Protein AF-A0A9P7N8B7-F1 (afdb_monomer)

Radius of gyration: 21.61 Å; Cα contacts (8 Å, |Δi|>4): 85; chains: 1; bounding box: 40×49×59 Å

Nearest PDB structures (foldseek):
  8w9k-assembly2_C  TM=9.427E-01  e=1.785E-04  Ramazzottius varieornatus
  8w9k-assembly1_B  TM=9.451E-01  e=2.097E-04  Ramazzottius varieornatus
  8w9k-assembly1_A  TM=9.445E-01  e=4.952E-04  Ramazzottius varieornatus
  8x1k-assembly1_B  TM=9.460E-01  e=5.514E-04  Ramazzottius varieornatus
  8kce-assembly1_A-2  TM=9.424E-01  e=6.835E-04  Ramazzottius varieornatus

pLDDT: mean 78.59, std 23.07, range [32.5, 98.12]

InterPro domains:
  IPR009078 Ferritin-like superfamily [SSF47240] (49-152)

Sequence (154 aa):
MAGLKTALLAWLAASAGAMPATGLGARQTAQRTGAPAAPGRAGGAGNWTDVDILQFALTLEHLEEAFYRTGFAKFPDADFAALGLQPHQIADLKQIGRTEQEHVVFLQSALAQAGAQPVQPCDYAFRFTDAKAMATTGALLENVGVSAYLGARS

Mean predicted aligned error: 14.08 Å

Secondary structure (DSSP, 8-state):
---S-SSSS-------------------------PPPP-----------HHHHHHHHHHHHHHHHHHHHHHHHHS-HHHHHHTT--HHHHHHHHHHHHHHHHHHHHHHHHHHHTTPPPPPPPP------SHHHHHHHHHHHHHHHHHHHHHTT-

Structure (mmCIF, N/CA/C/O backbone):
data_AF-A0A9P7N8B7-F1
#
_entry.id   AF-A0A9P7N8B7-F1
#
loop_
_atom_site.group_PDB
_atom_site.id
_atom_site.type_symbol
_atom_site.label_atom_id
_atom_site.label_alt_id
_atom_site.label_comp_id
_atom_site.label_asym_id
_atom_site.label_entity_id
_atom_site.label_seq_id
_atom_site.pdbx_PDB_ins_code
_atom_site.Cartn_x
_atom_site.Cartn_y
_atom_site.Cartn_z
_atom_site.occupancy
_atom_site.B_iso_or_equiv
_atom_site.auth_seq_id
_atom_site.auth_comp_id
_atom_site.auth_asym_id
_atom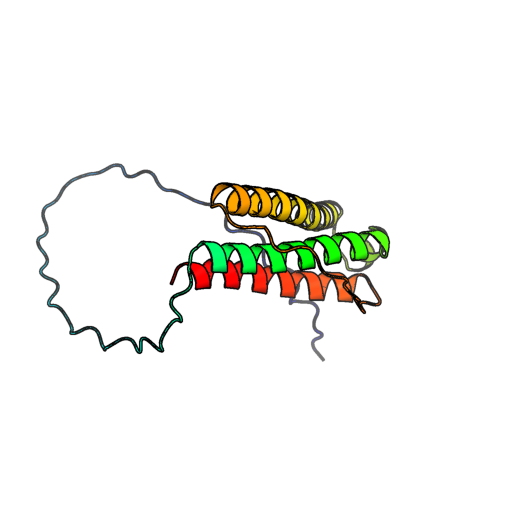_site.auth_atom_id
_atom_site.pdbx_PDB_model_num
ATOM 1 N N . MET A 1 1 ? 7.683 23.214 -24.073 1.00 44.44 1 MET A N 1
ATOM 2 C CA . MET A 1 1 ? 7.180 21.945 -23.503 1.00 44.44 1 MET A CA 1
ATOM 3 C C . MET A 1 1 ? 8.225 21.400 -22.537 1.00 44.44 1 MET A C 1
ATOM 5 O O . MET A 1 1 ? 9.051 20.584 -22.918 1.00 44.44 1 MET A O 1
ATOM 9 N N . ALA A 1 2 ? 8.247 21.930 -21.313 1.00 35.50 2 ALA A N 1
ATOM 10 C CA . ALA A 1 2 ? 9.087 21.419 -20.235 1.00 35.50 2 ALA A CA 1
ATOM 11 C C . ALA A 1 2 ? 8.320 20.265 -19.578 1.00 35.50 2 ALA A C 1
ATOM 13 O O . ALA A 1 2 ? 7.350 20.478 -18.857 1.00 35.50 2 ALA A O 1
ATOM 14 N N . GLY A 1 3 ? 8.664 19.040 -19.968 1.00 32.50 3 GLY A N 1
ATOM 15 C CA . GLY A 1 3 ? 7.974 17.835 -19.529 1.00 32.50 3 GLY A CA 1
ATOM 16 C C . GLY A 1 3 ? 8.348 17.481 -18.097 1.00 32.50 3 GLY A C 1
ATOM 17 O O . GLY A 1 3 ? 9.519 17.249 -17.825 1.00 32.50 3 GLY A O 1
ATOM 18 N N . LEU A 1 4 ? 7.348 17.482 -17.212 1.00 42.41 4 LEU A N 1
ATOM 19 C CA . LEU A 1 4 ? 6.902 16.417 -16.291 1.00 42.41 4 LEU A CA 1
ATOM 20 C C . LEU A 1 4 ? 7.897 15.298 -15.874 1.00 42.41 4 LEU A C 1
ATOM 22 O O . LEU A 1 4 ? 7.485 14.162 -15.656 1.00 42.41 4 LEU A O 1
ATOM 26 N N . LYS A 1 5 ? 9.200 15.576 -15.793 1.00 34.44 5 LYS A N 1
ATOM 27 C CA . LYS A 1 5 ? 10.266 14.627 -15.421 1.00 34.44 5 LYS A CA 1
ATOM 28 C C . LYS A 1 5 ? 10.935 14.966 -14.086 1.00 34.44 5 LYS A C 1
ATOM 30 O O . LYS A 1 5 ? 11.746 14.189 -13.607 1.00 34.44 5 LYS A O 1
ATOM 35 N N . THR A 1 6 ? 10.585 16.090 -13.466 1.00 41.62 6 THR A N 1
ATOM 36 C CA . THR A 1 6 ? 11.238 16.601 -12.248 1.00 41.62 6 THR A CA 1
ATOM 37 C C . THR A 1 6 ? 10.430 16.426 -10.959 1.00 41.62 6 THR A C 1
ATOM 39 O O . THR A 1 6 ? 10.882 16.869 -9.912 1.00 41.62 6 THR A O 1
ATOM 42 N N . ALA A 1 7 ? 9.268 15.766 -10.990 1.00 41.19 7 ALA A N 1
ATOM 43 C CA . ALA A 1 7 ? 8.373 15.687 -9.826 1.00 41.19 7 ALA A CA 1
ATOM 44 C C . ALA A 1 7 ? 8.459 14.382 -9.001 1.00 41.19 7 ALA A C 1
ATOM 46 O O . ALA A 1 7 ? 7.695 14.227 -8.059 1.00 41.19 7 ALA A O 1
ATOM 47 N N . LEU A 1 8 ? 9.360 13.446 -9.324 1.00 41.16 8 LEU A N 1
ATOM 48 C CA . LEU A 1 8 ? 9.397 12.101 -8.711 1.00 41.16 8 LEU A CA 1
ATOM 49 C C . LEU A 1 8 ? 10.612 11.834 -7.798 1.00 41.16 8 LEU A C 1
ATOM 51 O O . LEU A 1 8 ? 10.847 10.692 -7.427 1.00 41.16 8 LEU A O 1
ATOM 55 N N . LEU A 1 9 ? 11.403 12.855 -7.443 1.00 46.72 9 LEU A N 1
ATOM 56 C CA . LEU A 1 9 ? 12.729 12.664 -6.820 1.00 46.72 9 LEU A CA 1
ATOM 57 C C . LEU A 1 9 ? 12.959 13.359 -5.473 1.00 46.72 9 LEU A C 1
ATOM 59 O O . LEU A 1 9 ? 14.094 13.461 -5.019 1.00 46.72 9 LEU A O 1
ATOM 63 N N . ALA A 1 10 ? 11.913 13.797 -4.789 1.00 47.72 10 ALA A N 1
ATOM 64 C CA . ALA A 1 10 ? 12.044 14.235 -3.407 1.00 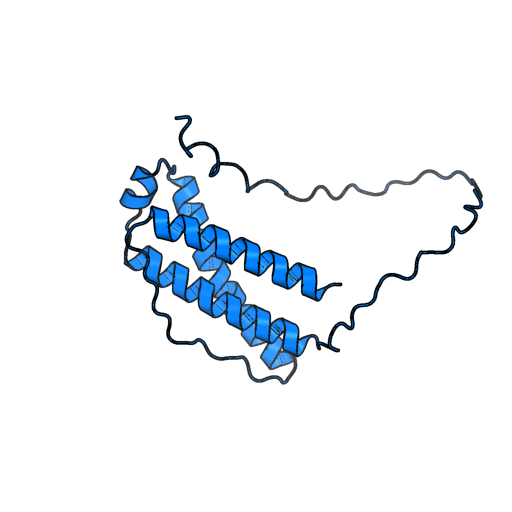47.72 10 ALA A CA 1
ATOM 65 C C . ALA A 1 10 ? 10.907 13.604 -2.631 1.00 47.72 10 ALA A C 1
ATOM 67 O O . ALA A 1 10 ? 9.783 13.942 -2.939 1.00 47.72 10 ALA A O 1
ATOM 68 N N . TRP A 1 11 ? 11.198 12.666 -1.731 1.00 49.50 11 TRP A N 1
ATOM 69 C CA . TRP A 1 11 ? 10.471 12.374 -0.484 1.00 49.50 11 TRP A CA 1
ATOM 70 C C . TRP A 1 11 ? 11.076 11.094 0.113 1.00 49.50 11 TRP A C 1
ATOM 72 O O . TRP A 1 11 ? 10.499 10.021 0.030 1.00 49.50 11 TRP A O 1
ATOM 82 N N . LEU A 1 12 ? 12.292 11.204 0.663 1.00 52.50 12 LEU A N 1
ATOM 83 C CA . LEU A 1 12 ? 12.814 10.255 1.656 1.00 52.50 12 LEU A CA 1
ATOM 84 C C . LEU A 1 12 ? 14.001 10.878 2.417 1.00 52.50 12 LEU A C 1
ATOM 86 O O . LEU A 1 12 ? 15.153 10.534 2.182 1.00 52.50 12 LEU A O 1
ATOM 90 N N . ALA A 1 13 ? 13.741 11.858 3.288 1.00 45.34 13 ALA A N 1
ATOM 91 C CA . ALA A 1 13 ? 14.721 12.299 4.290 1.00 45.34 13 ALA A CA 1
ATOM 92 C C . ALA A 1 13 ? 14.065 13.174 5.369 1.00 45.34 13 ALA A C 1
ATOM 94 O O . ALA A 1 13 ? 14.041 14.398 5.263 1.00 45.34 13 ALA A O 1
ATOM 95 N N . ALA A 1 14 ? 13.573 12.552 6.438 1.00 41.34 14 ALA A N 1
ATOM 96 C CA . ALA A 1 14 ? 13.395 13.223 7.724 1.00 41.34 14 ALA A CA 1
ATOM 97 C C . ALA A 1 14 ? 13.629 12.213 8.856 1.00 41.34 14 ALA A C 1
ATOM 99 O O . ALA A 1 14 ? 12.720 11.830 9.585 1.00 41.34 14 ALA A O 1
ATOM 100 N N . SER A 1 15 ? 14.869 11.735 8.978 1.00 49.84 15 SER A N 1
ATOM 101 C CA . SER A 1 15 ? 15.317 11.012 10.167 1.00 49.84 15 SER A CA 1
ATOM 102 C C . SER A 1 15 ? 15.505 11.991 11.327 1.00 49.84 15 SER A C 1
ATOM 104 O O . SER A 1 15 ? 16.148 13.033 11.183 1.00 49.84 15 SER A O 1
ATOM 106 N N . ALA A 1 16 ? 14.934 11.622 12.469 1.00 46.50 16 ALA A N 1
ATOM 107 C CA . ALA A 1 16 ? 14.898 12.356 13.720 1.00 46.50 16 ALA A CA 1
ATOM 108 C C . ALA A 1 16 ? 16.278 12.821 14.217 1.00 46.50 16 ALA A C 1
ATOM 110 O O . ALA A 1 16 ? 17.202 12.028 14.379 1.00 46.50 16 ALA A O 1
ATOM 111 N N . GLY A 1 17 ? 16.372 14.107 14.552 1.00 41.28 17 GLY A N 1
ATOM 112 C CA . GLY A 1 17 ? 17.418 14.661 15.404 1.00 41.28 17 GLY A CA 1
ATOM 113 C C . GLY A 1 17 ? 16.806 15.118 16.723 1.00 41.28 17 GLY A C 1
ATOM 114 O O . GLY A 1 17 ? 16.485 16.292 16.880 1.00 41.28 17 GLY A O 1
ATOM 115 N N . ALA A 1 18 ? 16.615 14.193 17.664 1.00 46.00 18 ALA A N 1
ATOM 116 C CA . ALA A 1 18 ? 16.351 14.543 19.055 1.00 46.00 18 ALA A CA 1
ATOM 117 C C . ALA A 1 18 ? 17.629 15.162 19.641 1.00 46.00 18 ALA A C 1
ATOM 119 O O . ALA A 1 18 ? 18.646 14.481 19.767 1.00 46.00 18 ALA A O 1
ATOM 120 N N . MET A 1 19 ? 17.605 16.457 19.964 1.00 53.44 19 MET A N 1
ATOM 121 C CA . MET A 1 19 ? 18.716 17.087 20.676 1.00 53.44 19 MET A CA 1
ATOM 122 C C . MET A 1 19 ? 18.577 16.870 22.190 1.00 53.44 19 MET A C 1
ATOM 124 O O . MET A 1 19 ? 17.482 17.047 22.730 1.00 53.44 19 MET A O 1
ATOM 128 N N . PRO A 1 20 ? 19.665 16.505 22.891 1.00 43.00 20 PRO A N 1
ATOM 129 C CA . PRO A 1 20 ? 19.661 16.343 24.336 1.00 43.00 20 PRO A CA 1
ATOM 130 C C . PRO A 1 20 ? 19.578 17.707 25.031 1.00 43.00 20 PRO A C 1
ATOM 132 O O . PRO A 1 20 ? 20.318 18.638 24.717 1.00 43.00 20 PRO A O 1
ATOM 135 N N . ALA A 1 21 ? 18.670 17.809 26.001 1.00 51.56 21 ALA A N 1
ATOM 136 C CA . ALA A 1 21 ? 18.561 18.951 26.893 1.00 51.56 21 ALA A CA 1
ATOM 137 C C . ALA A 1 21 ? 19.671 18.897 27.955 1.00 51.56 21 ALA A C 1
ATOM 139 O O . ALA A 1 21 ? 19.595 18.125 28.909 1.00 51.56 21 ALA A O 1
ATOM 140 N N . THR A 1 22 ? 20.681 19.752 27.818 1.00 49.25 22 THR A N 1
ATOM 141 C CA . THR A 1 22 ? 21.618 20.095 28.896 1.00 49.25 22 THR A CA 1
ATOM 142 C C . THR A 1 22 ? 21.402 21.557 29.270 1.00 49.25 22 THR A C 1
ATOM 144 O O . THR A 1 22 ? 21.558 22.460 28.453 1.00 49.25 22 THR A O 1
ATOM 147 N N . GLY A 1 23 ? 20.937 21.771 30.502 1.00 42.28 23 GLY A N 1
ATOM 148 C CA . GLY A 1 23 ? 20.477 23.065 30.993 1.00 42.28 23 GLY A CA 1
ATOM 149 C C . GLY A 1 23 ? 21.587 24.059 31.322 1.00 42.28 23 GLY A C 1
ATOM 150 O O . GLY A 1 23 ? 22.743 23.686 31.464 1.00 42.28 23 GLY A O 1
ATOM 151 N N . LEU A 1 24 ? 21.179 25.317 31.505 1.00 42.72 24 LEU A N 1
ATOM 152 C CA . LEU A 1 24 ? 21.820 26.348 32.327 1.00 42.72 24 LEU A CA 1
ATOM 153 C C . LEU A 1 24 ? 20.765 27.432 32.599 1.00 42.72 24 LEU A C 1
ATOM 155 O O . LEU A 1 24 ? 20.072 27.889 31.693 1.00 42.72 24 LEU A O 1
ATOM 159 N N . GLY A 1 25 ? 20.577 27.771 33.873 1.00 39.75 25 GLY A N 1
ATOM 160 C CA . GLY A 1 25 ? 19.494 28.634 34.330 1.00 39.75 25 GLY A CA 1
ATOM 161 C C . GLY A 1 25 ? 19.685 30.114 34.004 1.00 39.75 25 GLY A C 1
ATOM 162 O O . GLY A 1 25 ? 20.790 30.636 34.067 1.00 39.75 25 GLY A O 1
ATOM 163 N N . ALA A 1 26 ? 18.571 30.807 33.770 1.00 43.62 26 ALA A N 1
ATOM 164 C CA . ALA A 1 26 ? 18.393 32.209 34.128 1.00 43.62 26 ALA A CA 1
ATOM 165 C C . ALA A 1 26 ? 16.895 32.538 34.156 1.00 43.62 26 ALA A C 1
ATOM 167 O O . ALA A 1 26 ? 16.162 32.320 33.194 1.00 43.62 26 ALA A O 1
ATOM 168 N N . ARG A 1 27 ? 16.447 33.073 35.292 1.00 50.78 27 ARG A N 1
ATOM 169 C CA . ARG A 1 27 ? 15.137 33.695 35.479 1.00 50.78 27 ARG A CA 1
ATOM 170 C C . ARG A 1 27 ? 14.921 34.793 34.435 1.00 50.78 27 ARG A C 1
ATOM 172 O O . ARG A 1 27 ? 15.584 35.821 34.512 1.00 50.78 27 ARG A O 1
ATOM 179 N N . GLN A 1 28 ? 13.935 34.629 33.558 1.00 44.25 28 GLN A N 1
ATOM 180 C CA . GLN A 1 28 ? 13.238 35.750 32.929 1.00 44.25 28 GLN A CA 1
ATOM 181 C C . GLN A 1 28 ? 11.737 35.462 32.913 1.00 44.25 28 GLN A C 1
ATOM 183 O O . GLN A 1 28 ? 11.193 34.798 32.036 1.00 44.25 28 GLN A O 1
ATOM 188 N N . THR A 1 29 ? 11.068 35.978 33.941 1.00 46.66 29 THR A N 1
ATOM 189 C CA . THR A 1 29 ? 9.641 36.289 33.934 1.00 46.66 29 THR A CA 1
ATOM 190 C C . THR A 1 29 ? 9.372 37.305 32.828 1.00 46.66 29 THR A C 1
ATOM 192 O O . THR A 1 29 ? 9.546 38.504 33.033 1.00 46.66 29 THR A O 1
ATOM 195 N N . ALA A 1 30 ? 8.956 36.833 31.656 1.00 43.94 30 ALA A N 1
ATOM 196 C CA . ALA A 1 30 ? 8.371 37.669 30.619 1.00 43.94 30 ALA A CA 1
ATOM 197 C C . ALA A 1 30 ? 6.890 37.304 30.501 1.00 43.94 30 ALA A C 1
ATOM 199 O O . ALA A 1 30 ? 6.513 36.305 29.890 1.00 43.94 30 ALA A O 1
ATOM 200 N N . GLN A 1 31 ? 6.063 38.119 31.153 1.00 46.75 31 GLN A N 1
ATOM 201 C CA . GLN A 1 31 ? 4.623 38.180 30.951 1.00 46.75 31 GLN A CA 1
ATOM 202 C C . GLN A 1 31 ? 4.352 38.340 29.450 1.00 46.75 31 GLN A C 1
ATOM 204 O O . GLN A 1 31 ? 4.589 39.401 28.878 1.00 46.75 31 GLN A O 1
ATOM 209 N N . ARG A 1 32 ? 3.863 37.280 28.801 1.00 45.78 32 ARG A N 1
ATOM 210 C CA . ARG A 1 32 ? 3.175 37.411 27.519 1.00 45.78 32 ARG A CA 1
ATOM 211 C C . ARG A 1 32 ? 1.713 37.673 27.827 1.00 45.78 32 ARG A C 1
ATOM 213 O O . ARG A 1 32 ? 0.988 36.793 28.280 1.00 45.78 32 ARG A O 1
ATOM 220 N N . THR A 1 33 ? 1.333 38.927 27.640 1.00 41.44 33 THR A N 1
ATOM 221 C CA . THR A 1 33 ? -0.045 39.393 27.568 1.00 41.44 33 THR A CA 1
ATOM 222 C C . THR A 1 33 ? -0.826 38.500 26.604 1.00 41.44 33 THR A C 1
ATOM 224 O O . THR A 1 33 ? -0.455 38.336 25.442 1.00 41.44 33 THR A O 1
ATOM 227 N N . GLY A 1 34 ? -1.878 37.861 27.118 1.00 41.94 34 GLY A N 1
ATOM 228 C CA . GLY A 1 34 ? -2.761 37.014 26.331 1.00 41.94 34 GLY A CA 1
ATOM 229 C C . GLY A 1 34 ? -3.502 37.850 25.295 1.00 41.94 34 GLY A C 1
ATOM 230 O O . GLY A 1 34 ? -4.359 38.658 25.644 1.00 41.94 34 GLY A O 1
ATOM 231 N N . ALA A 1 35 ? -3.182 37.647 24.020 1.00 48.91 35 ALA A N 1
ATOM 232 C CA . ALA A 1 35 ? -4.130 37.941 22.959 1.00 48.91 35 ALA A CA 1
ATOM 233 C C . ALA A 1 35 ? -5.291 36.938 23.094 1.00 48.91 35 ALA A C 1
ATOM 235 O O . ALA A 1 35 ? -5.020 35.750 23.301 1.00 48.91 35 ALA A O 1
ATOM 236 N N . PRO A 1 36 ? -6.565 37.360 23.004 1.00 48.97 36 PRO A N 1
ATOM 237 C CA . PRO A 1 36 ? -7.657 36.404 22.937 1.00 48.97 36 PRO A CA 1
ATOM 238 C C . PRO A 1 36 ? -7.442 35.545 21.692 1.00 48.97 36 PRO A C 1
ATOM 240 O O . PRO A 1 36 ? -7.367 36.061 20.574 1.00 48.97 36 PRO A O 1
ATOM 243 N N . ALA A 1 37 ? -7.298 34.236 21.897 1.00 56.06 37 ALA A N 1
ATOM 244 C CA . ALA A 1 37 ? -7.357 33.277 20.812 1.00 56.06 37 ALA A CA 1
ATOM 245 C C . ALA A 1 37 ? -8.668 33.529 20.059 1.00 56.06 37 ALA A C 1
ATOM 247 O O . ALA A 1 37 ? -9.746 33.515 20.658 1.00 56.06 37 ALA A O 1
ATOM 248 N N . ALA A 1 38 ? -8.573 33.813 18.758 1.00 56.03 38 ALA A N 1
ATOM 249 C CA . ALA A 1 38 ? -9.742 33.785 17.895 1.00 56.03 38 ALA A CA 1
ATOM 250 C C . ALA A 1 38 ? -10.431 32.429 18.114 1.00 56.03 38 ALA A C 1
ATOM 252 O O . ALA A 1 38 ? -9.716 31.424 18.189 1.00 56.03 38 ALA A O 1
ATOM 253 N N . PRO A 1 39 ? -11.767 32.367 18.259 1.00 47.19 39 PRO A N 1
ATOM 254 C CA . PRO A 1 39 ? -12.447 31.093 18.381 1.00 47.19 39 PRO A CA 1
ATOM 255 C C . PRO A 1 39 ? -12.102 30.296 17.130 1.00 47.19 39 PRO A C 1
ATOM 257 O O . PRO A 1 39 ? -12.536 30.627 16.023 1.00 47.19 39 PRO A O 1
ATOM 260 N N . GLY A 1 40 ? -11.254 29.281 17.309 1.00 46.12 40 GLY A N 1
ATOM 261 C CA . GLY A 1 40 ? -11.058 28.260 16.307 1.00 46.12 40 GLY A CA 1
ATOM 262 C C . GLY A 1 40 ? -12.452 27.791 15.945 1.00 46.12 40 GLY A C 1
ATOM 263 O O . GLY A 1 40 ? -13.241 27.440 16.824 1.00 46.12 40 GLY A O 1
ATOM 264 N N . ARG A 1 41 ? -12.798 27.875 14.662 1.00 47.97 41 ARG A N 1
ATOM 265 C CA . ARG A 1 41 ? -13.955 27.165 14.139 1.00 47.97 41 ARG A CA 1
ATOM 266 C C . ARG A 1 41 ? -13.680 25.688 14.408 1.00 47.97 41 ARG A C 1
ATOM 268 O O . ARG A 1 41 ? -13.083 25.011 13.581 1.00 47.97 41 ARG A O 1
ATOM 275 N N . ALA A 1 42 ? -14.109 25.208 15.569 1.00 49.50 42 ALA A N 1
ATOM 276 C CA . ALA A 1 42 ? -14.416 23.815 15.793 1.00 49.50 42 ALA A CA 1
ATOM 277 C C . ALA A 1 42 ? -15.631 23.525 14.905 1.00 49.50 42 ALA A C 1
ATOM 279 O O . ALA A 1 42 ? -16.779 23.548 15.343 1.00 49.50 42 ALA A O 1
ATOM 280 N N . GLY A 1 43 ? -15.3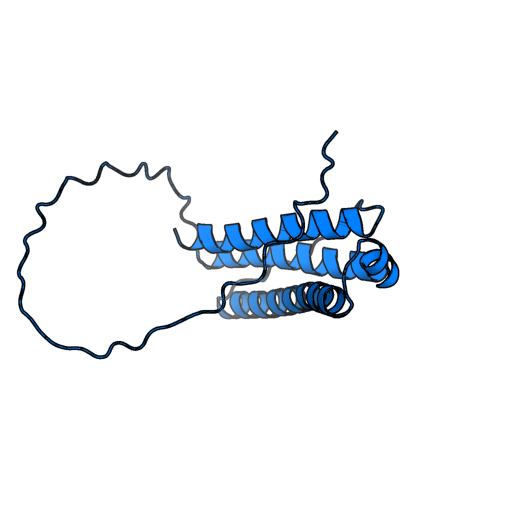86 23.380 13.599 1.00 43.06 43 GLY A N 1
ATOM 281 C CA . GLY A 1 43 ? -16.291 22.621 12.755 1.00 43.06 43 GLY A CA 1
ATOM 282 C C . GLY A 1 43 ? -16.346 21.246 13.393 1.00 43.06 43 GLY A C 1
ATOM 283 O O . GLY A 1 43 ? -15.291 20.654 13.590 1.00 43.06 43 GLY A O 1
ATOM 284 N N . GLY A 1 44 ? -17.532 20.833 13.841 1.00 49.00 44 GLY A N 1
ATOM 285 C CA . GLY A 1 44 ? -17.700 19.656 14.684 1.00 49.00 44 GLY A CA 1
ATOM 286 C C . GLY A 1 44 ? -16.957 18.459 14.110 1.00 49.00 44 GLY A C 1
ATOM 287 O O . GLY A 1 44 ? -17.405 17.863 13.132 1.00 49.00 44 GLY A O 1
ATOM 288 N N . ALA A 1 45 ? -15.826 18.119 14.726 1.00 57.59 45 ALA A N 1
ATOM 289 C CA . ALA A 1 45 ? -15.280 16.789 14.611 1.00 57.59 45 ALA A CA 1
ATOM 290 C C . ALA A 1 45 ? -16.372 15.873 15.165 1.00 57.59 45 ALA A C 1
ATOM 292 O O . ALA A 1 45 ? -16.810 16.043 16.307 1.00 57.59 45 ALA A O 1
ATOM 293 N N . GLY A 1 46 ? -16.878 14.956 14.338 1.00 62.94 46 GLY A N 1
ATOM 294 C CA . GLY A 1 46 ? -17.617 13.817 14.869 1.00 62.94 46 GLY A CA 1
ATOM 295 C C . GLY A 1 46 ? -16.792 13.215 16.005 1.00 62.94 46 GLY A C 1
ATOM 296 O O . GLY A 1 46 ? -15.565 13.240 15.949 1.00 62.94 46 GLY A O 1
ATOM 297 N N . ASN A 1 47 ? -17.445 12.763 17.070 1.00 77.19 47 ASN A N 1
ATOM 298 C CA . ASN A 1 47 ? -16.759 12.220 18.237 1.00 77.19 47 ASN A CA 1
ATOM 299 C C . ASN A 1 47 ? -16.180 10.831 17.894 1.00 77.19 47 ASN A C 1
ATOM 301 O O . ASN A 1 47 ? -16.741 9.816 18.299 1.00 77.19 47 ASN A O 1
ATOM 305 N N . TRP A 1 48 ? -15.131 10.801 17.068 1.00 82.88 48 TRP A N 1
ATOM 306 C CA . TRP A 1 48 ? -14.430 9.601 16.624 1.00 82.88 48 TRP A CA 1
ATOM 307 C C . TRP A 1 48 ? -13.690 8.978 17.802 1.00 82.88 48 TRP A C 1
ATOM 309 O O . TRP A 1 48 ? -13.024 9.676 18.567 1.00 82.88 48 TRP A O 1
ATOM 319 N N . THR A 1 49 ? -13.810 7.664 17.955 1.00 89.62 49 THR A N 1
ATOM 320 C CA . THR A 1 49 ? -13.050 6.909 18.952 1.00 89.62 49 THR A CA 1
ATOM 321 C C . THR A 1 49 ? -11.718 6.434 18.375 1.00 89.62 49 THR A C 1
ATOM 323 O O . THR A 1 49 ? -11.565 6.311 17.159 1.00 89.62 49 THR A O 1
ATOM 326 N N . ASP A 1 50 ? -10.771 6.080 19.247 1.00 89.50 50 ASP A N 1
ATOM 327 C CA . ASP A 1 50 ? -9.518 5.434 18.831 1.00 89.50 50 ASP A CA 1
ATOM 328 C C . ASP A 1 50 ? -9.785 4.156 18.022 1.00 89.50 50 ASP A C 1
ATOM 330 O O . ASP A 1 50 ? -9.085 3.867 17.057 1.00 89.50 50 ASP A O 1
ATOM 334 N N . VAL A 1 51 ? -10.840 3.408 18.368 1.00 92.94 51 VAL A N 1
ATOM 335 C CA . VAL A 1 51 ? -11.251 2.215 17.617 1.00 92.94 51 VAL A CA 1
ATOM 336 C C . VAL A 1 51 ? -11.692 2.586 16.203 1.00 92.94 51 VAL A C 1
ATOM 338 O O . VAL A 1 51 ? -11.281 1.917 15.260 1.00 92.94 51 VAL A O 1
ATOM 341 N N . ASP A 1 52 ? -12.469 3.657 16.022 1.00 92.00 52 ASP A N 1
ATOM 342 C CA . ASP A 1 52 ? -12.901 4.090 14.686 1.00 92.00 52 ASP A CA 1
ATOM 343 C C . ASP A 1 52 ? -11.709 4.512 13.819 1.00 92.00 52 ASP A C 1
ATOM 345 O O . ASP A 1 52 ? -11.632 4.167 12.639 1.00 92.00 52 ASP A O 1
ATOM 349 N N . ILE A 1 53 ? -10.746 5.209 14.425 1.00 90.88 53 ILE A N 1
ATOM 350 C CA . ILE A 1 53 ? -9.497 5.612 13.775 1.00 90.88 53 ILE A CA 1
ATOM 351 C C . ILE A 1 53 ? -8.693 4.380 13.347 1.00 90.88 53 ILE A C 1
ATOM 353 O O . ILE A 1 53 ? -8.249 4.306 12.202 1.00 90.88 53 ILE A O 1
ATOM 357 N N . LEU A 1 54 ? -8.522 3.398 14.236 1.00 93.31 54 LEU A N 1
ATOM 358 C CA . LEU A 1 54 ? -7.773 2.176 13.938 1.00 93.31 54 LEU A CA 1
ATOM 359 C C . LEU A 1 54 ? -8.472 1.310 12.879 1.00 93.31 54 LEU A C 1
ATOM 361 O O . LEU A 1 54 ? -7.794 0.701 12.056 1.00 93.31 54 LEU A O 1
ATOM 365 N N . GLN A 1 55 ? -9.808 1.278 12.849 1.00 95.38 55 GLN A N 1
ATOM 366 C CA . GLN A 1 55 ? -10.567 0.593 11.794 1.00 95.38 55 GLN A CA 1
ATOM 367 C C . GLN A 1 55 ? -10.399 1.281 10.438 1.00 95.38 55 GLN A C 1
ATOM 369 O O . GLN A 1 55 ? -10.245 0.612 9.413 1.00 95.38 55 GLN A O 1
ATOM 374 N N . PHE A 1 56 ? -10.408 2.616 10.420 1.00 93.69 56 PHE A N 1
ATOM 375 C CA . PHE A 1 56 ? -10.142 3.378 9.206 1.00 93.69 56 PHE A CA 1
ATOM 376 C C . PHE A 1 56 ? -8.717 3.138 8.701 1.00 93.69 56 PHE A C 1
ATOM 378 O O . PHE A 1 56 ? -8.544 2.828 7.524 1.00 93.69 56 PHE A O 1
ATOM 385 N N . ALA A 1 57 ? -7.723 3.190 9.593 1.00 94.19 57 ALA A N 1
ATOM 386 C CA . ALA A 1 57 ? -6.340 2.865 9.263 1.00 94.19 57 ALA A CA 1
ATOM 387 C C . ALA A 1 57 ? -6.236 1.448 8.684 1.00 94.19 57 ALA A C 1
ATOM 389 O O . ALA A 1 57 ? -5.774 1.292 7.562 1.00 94.19 57 ALA A O 1
ATOM 390 N N . LEU A 1 58 ? -6.793 0.431 9.354 1.00 96.25 58 LEU A N 1
ATOM 391 C CA . LEU A 1 58 ? -6.742 -0.956 8.873 1.00 96.25 58 LEU A CA 1
ATOM 392 C C . LEU A 1 58 ? -7.404 -1.126 7.497 1.00 96.25 58 LEU A C 1
ATOM 394 O O . LEU A 1 58 ? -6.970 -1.949 6.696 1.00 96.25 58 LEU A O 1
ATOM 398 N N . THR A 1 59 ? -8.433 -0.333 7.192 1.00 96.44 59 THR A N 1
ATOM 399 C CA . THR A 1 59 ? -9.050 -0.326 5.858 1.00 96.44 59 THR A CA 1
ATOM 400 C C . THR A 1 59 ? -8.078 0.164 4.779 1.00 96.44 59 THR A C 1
ATOM 402 O O . THR A 1 59 ? -8.071 -0.394 3.679 1.00 96.44 59 THR A O 1
ATOM 405 N N . LEU A 1 60 ? -7.275 1.192 5.077 1.00 96.06 60 LEU A N 1
ATOM 406 C CA . LEU A 1 60 ? -6.243 1.702 4.170 1.00 96.06 60 LEU A CA 1
ATOM 407 C C . LEU A 1 60 ? -5.090 0.706 4.028 1.00 96.06 60 LEU A C 1
ATOM 409 O O . LEU A 1 60 ? -4.753 0.359 2.900 1.00 96.06 60 LEU A O 1
ATOM 413 N N . GLU A 1 61 ? -4.604 0.139 5.134 1.00 96.94 61 GLU A N 1
ATOM 414 C CA . GLU A 1 61 ? -3.507 -0.838 5.091 1.00 96.94 61 GLU A CA 1
ATOM 415 C C . GLU A 1 61 ? -3.891 -2.089 4.272 1.00 96.94 61 GLU A C 1
ATOM 417 O O . GLU A 1 61 ? -3.096 -2.596 3.483 1.00 96.94 61 GLU A O 1
ATOM 422 N N . HIS A 1 62 ? -5.142 -2.570 4.370 1.00 98.12 62 HIS A N 1
ATOM 423 C CA . HIS A 1 62 ? -5.633 -3.669 3.518 1.00 98.12 62 HIS A CA 1
ATOM 424 C C . HIS A 1 62 ? -5.636 -3.308 2.028 1.00 98.12 62 HIS A C 1
ATOM 426 O O . HIS A 1 62 ? -5.340 -4.153 1.180 1.00 98.12 62 HIS A O 1
ATOM 432 N N . LEU A 1 63 ? -6.001 -2.066 1.697 1.00 97.31 63 LEU A N 1
ATOM 433 C CA . LEU A 1 63 ? -5.990 -1.568 0.324 1.00 97.31 63 LEU A CA 1
ATOM 434 C C . LEU A 1 63 ? -4.554 -1.481 -0.211 1.00 97.31 63 LEU A C 1
ATOM 436 O O . LEU A 1 63 ? -4.307 -1.910 -1.339 1.00 97.31 63 LEU A O 1
ATOM 440 N N . GLU A 1 64 ? -3.631 -0.933 0.575 1.00 96.81 64 GLU A N 1
ATOM 441 C CA . GLU A 1 64 ? -2.233 -0.706 0.199 1.00 96.81 64 GLU A CA 1
ATOM 442 C C . GLU A 1 64 ? -1.446 -2.019 0.103 1.00 96.81 64 GLU A C 1
ATOM 444 O O . GLU A 1 64 ? -0.785 -2.263 -0.911 1.00 96.81 64 GLU A O 1
ATOM 449 N N . GLU A 1 65 ? -1.608 -2.935 1.061 1.00 97.62 65 GLU A N 1
ATOM 450 C CA . GLU A 1 65 ? -1.020 -4.278 0.997 1.00 97.62 65 GLU A CA 1
ATOM 451 C C . GLU A 1 65 ? -1.480 -5.012 -0.271 1.00 97.62 65 GLU A C 1
ATOM 453 O O . GLU A 1 65 ? -0.656 -5.509 -1.051 1.00 97.62 65 GLU A O 1
ATOM 458 N N . ALA A 1 66 ? -2.789 -5.012 -0.551 1.00 98.06 66 ALA A N 1
ATOM 459 C CA . ALA A 1 66 ? -3.329 -5.649 -1.746 1.00 98.06 66 ALA A CA 1
ATOM 460 C C . ALA A 1 66 ? -2.841 -4.966 -3.033 1.00 98.06 66 ALA A C 1
ATOM 462 O O . ALA A 1 66 ? -2.577 -5.649 -4.034 1.00 98.06 66 ALA A O 1
ATOM 463 N N . PHE A 1 67 ? -2.710 -3.637 -3.018 1.00 97.94 67 PHE A N 1
ATOM 464 C CA . PHE A 1 67 ? -2.196 -2.838 -4.126 1.00 97.94 67 PHE A CA 1
ATOM 465 C C . PHE A 1 67 ? -0.755 -3.221 -4.467 1.00 97.94 67 PHE A C 1
ATOM 467 O O . PHE A 1 67 ? -0.474 -3.580 -5.617 1.00 97.94 67 PHE A O 1
ATOM 474 N N . TYR A 1 68 ? 0.144 -3.216 -3.480 1.00 98.00 68 TYR A N 1
ATOM 475 C CA . TYR A 1 68 ? 1.553 -3.547 -3.675 1.00 98.00 68 TYR A CA 1
ATOM 476 C C . TYR A 1 68 ? 1.750 -5.009 -4.062 1.00 98.00 68 TYR A C 1
ATOM 478 O O . TYR A 1 68 ? 2.446 -5.287 -5.043 1.00 98.00 68 TYR A O 1
ATOM 486 N N . ARG A 1 69 ? 1.075 -5.945 -3.383 1.00 97.38 69 ARG A N 1
ATOM 487 C CA . ARG A 1 69 ? 1.114 -7.374 -3.731 1.00 97.38 69 ARG A CA 1
ATOM 488 C C . ARG A 1 69 ? 0.700 -7.609 -5.183 1.00 97.38 69 ARG A C 1
ATOM 490 O O . ARG A 1 69 ? 1.389 -8.317 -5.917 1.00 97.38 69 ARG A O 1
ATOM 497 N N . THR A 1 70 ? -0.402 -6.997 -5.618 1.00 97.19 70 THR A N 1
ATOM 498 C CA . THR A 1 70 ? -0.907 -7.140 -6.994 1.00 97.19 70 THR A CA 1
ATOM 499 C C . THR A 1 70 ? 0.026 -6.481 -8.008 1.00 97.19 70 THR A C 1
ATOM 501 O O . THR A 1 70 ? 0.290 -7.042 -9.071 1.00 97.19 70 THR A O 1
ATOM 504 N N . GLY A 1 71 ? 0.540 -5.293 -7.690 1.00 97.12 71 GLY A N 1
ATOM 505 C CA . GLY A 1 71 ? 1.441 -4.547 -8.561 1.00 97.12 71 GLY A CA 1
ATOM 506 C C . GLY A 1 71 ? 2.763 -5.273 -8.801 1.00 97.12 71 GLY A C 1
ATOM 507 O O . GLY A 1 71 ? 3.150 -5.462 -9.953 1.00 97.12 71 GLY A O 1
ATOM 508 N N . PHE A 1 72 ? 3.411 -5.767 -7.743 1.00 97.06 72 PHE A N 1
ATOM 509 C CA . PHE A 1 72 ? 4.676 -6.505 -7.853 1.00 97.06 72 PHE A CA 1
ATOM 510 C C . PHE A 1 72 ? 4.524 -7.894 -8.476 1.00 97.06 72 PHE A C 1
ATOM 512 O O . PHE A 1 72 ? 5.473 -8.400 -9.069 1.00 97.06 72 PHE A O 1
ATOM 519 N N . ALA A 1 73 ? 3.340 -8.508 -8.397 1.00 96.69 73 ALA A N 1
ATOM 520 C CA . ALA A 1 73 ? 3.051 -9.729 -9.146 1.00 96.69 73 ALA A CA 1
ATOM 521 C C . ALA A 1 73 ? 2.916 -9.472 -10.659 1.00 96.69 73 ALA A C 1
ATOM 523 O O . ALA A 1 73 ? 3.183 -10.366 -11.462 1.00 96.69 73 ALA A O 1
ATOM 524 N N . LYS A 1 74 ? 2.491 -8.264 -11.055 1.00 96.81 74 LYS A N 1
ATOM 525 C CA . LYS A 1 74 ? 2.242 -7.895 -12.455 1.00 96.81 74 LYS A CA 1
ATOM 526 C C . LYS A 1 74 ? 3.467 -7.305 -13.153 1.00 96.81 74 LYS A C 1
ATOM 528 O O . LYS A 1 74 ? 3.638 -7.546 -14.346 1.00 96.81 74 LYS A O 1
ATOM 533 N N . PHE A 1 75 ? 4.287 -6.538 -12.437 1.00 97.44 75 PHE A N 1
ATOM 534 C CA . PHE A 1 75 ? 5.428 -5.822 -13.006 1.00 97.44 75 PHE A CA 1
ATOM 535 C C . PHE A 1 75 ? 6.744 -6.294 -12.378 1.00 97.44 75 PHE A C 1
ATOM 537 O O . PHE A 1 75 ? 6.920 -6.153 -11.165 1.00 97.44 75 PHE A O 1
ATOM 544 N N . PRO A 1 76 ? 7.684 -6.840 -13.168 1.00 97.38 76 PRO A N 1
ATOM 545 C CA . PRO A 1 76 ? 9.011 -7.189 -12.679 1.00 97.38 76 PRO A CA 1
ATOM 546 C C . PRO A 1 76 ? 9.874 -5.945 -12.428 1.00 97.38 76 PRO A C 1
ATOM 548 O O . PRO A 1 76 ? 9.644 -4.872 -12.979 1.00 97.38 76 PRO A O 1
ATOM 551 N N . ASP A 1 77 ? 10.958 -6.117 -11.672 1.00 97.62 77 ASP A N 1
ATOM 552 C CA . ASP A 1 77 ? 11.930 -5.064 -11.326 1.00 97.62 77 ASP A CA 1
ATOM 553 C C . ASP A 1 77 ? 12.485 -4.333 -12.554 1.00 97.62 77 ASP A C 1
ATOM 555 O O . ASP A 1 77 ? 12.772 -3.140 -12.489 1.00 97.62 77 ASP A O 1
ATOM 559 N N . ALA A 1 78 ? 12.594 -5.031 -13.688 1.00 97.94 78 ALA A N 1
ATOM 560 C CA . ALA A 1 78 ? 13.033 -4.453 -14.953 1.00 97.94 78 ALA A CA 1
ATOM 561 C C . ALA A 1 78 ? 12.120 -3.310 -15.433 1.00 97.94 78 ALA A C 1
ATOM 563 O O . ALA A 1 78 ? 12.624 -2.325 -15.975 1.00 97.94 78 ALA A O 1
ATOM 564 N N . ASP A 1 79 ? 10.810 -3.393 -15.185 1.00 98.00 79 ASP A N 1
ATOM 565 C CA . ASP A 1 79 ? 9.865 -2.343 -15.567 1.00 98.00 79 ASP A CA 1
ATOM 566 C C . ASP A 1 79 ? 10.091 -1.083 -14.730 1.00 98.00 79 ASP A C 1
ATOM 568 O O . ASP A 1 79 ? 10.074 0.023 -15.262 1.00 98.00 79 ASP A O 1
ATOM 572 N N . PHE A 1 80 ? 10.379 -1.236 -13.434 1.00 97.38 80 PHE A N 1
ATOM 573 C CA . PHE A 1 80 ? 10.726 -0.118 -12.554 1.00 97.38 80 PHE A CA 1
ATOM 574 C C . PHE A 1 80 ? 12.107 0.460 -12.883 1.00 97.38 80 PHE A C 1
ATOM 576 O O . PHE A 1 80 ? 12.277 1.680 -12.910 1.00 97.38 80 PHE A O 1
ATOM 583 N N . ALA A 1 81 ? 13.083 -0.390 -13.210 1.00 97.69 81 ALA A N 1
ATOM 584 C CA . ALA A 1 81 ? 14.404 0.043 -13.658 1.00 97.69 81 ALA A CA 1
ATOM 585 C C . ALA A 1 81 ? 14.327 0.856 -14.961 1.00 97.69 81 ALA A C 1
ATOM 587 O O . ALA A 1 81 ? 15.022 1.861 -15.107 1.00 97.69 81 ALA A O 1
ATOM 588 N N . ALA A 1 82 ? 13.428 0.490 -15.881 1.00 97.56 82 ALA A N 1
ATOM 589 C CA . ALA A 1 82 ? 13.176 1.240 -17.113 1.00 97.56 82 ALA A CA 1
ATOM 590 C C . ALA A 1 82 ? 12.598 2.648 -16.862 1.00 97.56 82 ALA A C 1
ATOM 592 O O . ALA A 1 82 ? 12.727 3.527 -17.717 1.00 97.56 82 ALA A O 1
ATOM 593 N N . LEU A 1 83 ? 12.016 2.900 -15.683 1.00 95.88 83 LEU A N 1
ATOM 594 C CA . LEU A 1 83 ? 11.606 4.240 -15.241 1.00 95.88 83 LEU A CA 1
ATOM 595 C C . LEU A 1 83 ? 12.776 5.077 -14.694 1.00 95.88 83 LEU A C 1
ATOM 597 O O . LEU A 1 83 ? 12.588 6.254 -14.388 1.00 95.88 83 LEU A O 1
ATOM 601 N N . GLY A 1 84 ? 13.973 4.495 -14.591 1.00 96.62 84 GLY A N 1
ATOM 602 C CA . GLY A 1 84 ? 15.181 5.133 -14.071 1.00 96.62 84 GLY A CA 1
ATOM 603 C C . GLY A 1 84 ? 15.474 4.838 -12.598 1.00 96.62 84 GLY A C 1
ATOM 604 O O . GLY A 1 84 ? 16.421 5.415 -12.059 1.00 96.62 84 GLY A O 1
ATOM 605 N N . LEU A 1 85 ? 14.702 3.956 -11.948 1.00 96.31 85 LEU A N 1
ATOM 606 C CA . LEU A 1 85 ? 14.964 3.556 -10.565 1.00 96.31 85 LEU A CA 1
ATOM 607 C C . LEU A 1 85 ? 16.233 2.701 -10.486 1.00 96.31 85 LEU A C 1
ATOM 609 O O . LEU A 1 85 ? 16.428 1.754 -11.248 1.00 96.31 85 LEU A O 1
ATOM 613 N N . GLN A 1 86 ? 17.088 3.029 -9.526 1.00 97.75 86 GLN A N 1
ATOM 614 C CA . GLN A 1 86 ? 18.265 2.244 -9.178 1.00 97.75 86 GLN A CA 1
ATOM 615 C C . GLN A 1 86 ? 17.873 1.005 -8.357 1.00 97.75 86 GLN A C 1
ATOM 617 O O . GLN A 1 86 ? 16.837 1.023 -7.691 1.00 97.75 86 GLN A O 1
ATOM 622 N N . PRO A 1 87 ? 18.714 -0.047 -8.311 1.00 97.50 87 PRO A N 1
ATOM 623 C CA . PRO A 1 87 ? 18.395 -1.276 -7.579 1.00 97.50 87 PRO A CA 1
ATOM 624 C C . PRO A 1 87 ? 17.994 -1.060 -6.113 1.00 97.50 87 PRO A C 1
ATOM 626 O O . PRO A 1 87 ? 17.062 -1.702 -5.639 1.00 97.50 87 PRO A O 1
ATOM 629 N N . HIS A 1 88 ? 18.643 -0.126 -5.408 1.00 97.31 88 HIS A N 1
ATOM 630 C CA . HIS A 1 88 ? 18.277 0.199 -4.025 1.00 97.31 88 HIS A CA 1
ATOM 631 C C . HIS A 1 88 ? 16.888 0.848 -3.927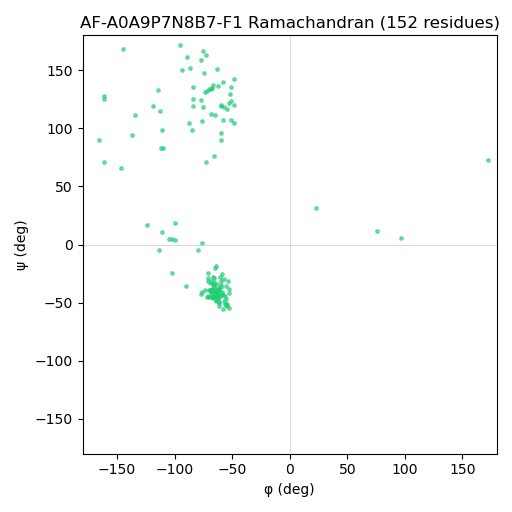 1.00 97.31 88 HIS A C 1
ATOM 633 O O . HIS A 1 88 ? 16.130 0.504 -3.037 1.00 97.31 88 HIS A O 1
ATOM 639 N N . GLN A 1 89 ? 16.498 1.691 -4.888 1.00 96.69 89 GLN A N 1
ATOM 640 C CA . GLN A 1 89 ? 15.176 2.331 -4.906 1.00 96.69 89 GLN A CA 1
ATOM 641 C C . GLN A 1 89 ? 14.060 1.321 -5.195 1.00 96.69 89 GLN A C 1
ATOM 643 O O . GLN A 1 89 ? 12.956 1.448 -4.678 1.00 96.69 89 GLN A O 1
ATOM 648 N N . ILE A 1 90 ? 14.341 0.301 -6.011 1.00 97.38 90 ILE A N 1
ATOM 649 C CA . ILE A 1 90 ? 13.406 -0.808 -6.249 1.00 97.38 90 ILE A CA 1
ATOM 650 C C . ILE A 1 90 ? 13.281 -1.670 -4.986 1.00 97.38 90 ILE A C 1
ATOM 652 O O . ILE A 1 90 ? 12.181 -2.098 -4.639 1.00 97.38 90 ILE A O 1
ATOM 656 N N . ALA A 1 91 ? 14.391 -1.903 -4.279 1.00 97.75 91 ALA A N 1
ATOM 657 C CA . ALA A 1 91 ? 14.373 -2.596 -2.996 1.00 97.75 91 ALA A CA 1
ATOM 658 C C . ALA A 1 91 ? 13.576 -1.817 -1.936 1.00 97.75 91 ALA A C 1
ATOM 660 O O . ALA A 1 91 ? 12.761 -2.425 -1.245 1.00 97.75 91 ALA A O 1
ATOM 661 N N . ASP A 1 92 ? 13.744 -0.495 -1.866 1.00 96.75 92 ASP A N 1
ATOM 662 C CA . ASP A 1 92 ? 12.975 0.386 -0.982 1.00 96.75 92 ASP A CA 1
ATOM 663 C C . ASP A 1 92 ? 11.483 0.361 -1.341 1.00 96.75 92 ASP A C 1
ATOM 665 O O . ASP A 1 92 ? 10.639 0.183 -0.468 1.00 96.75 92 ASP A O 1
ATOM 669 N N . LEU A 1 93 ? 11.136 0.427 -2.632 1.00 95.88 93 LEU A N 1
ATOM 670 C CA . LEU A 1 93 ? 9.748 0.321 -3.092 1.00 95.88 93 LEU A CA 1
ATOM 671 C C . LEU A 1 93 ? 9.104 -1.010 -2.673 1.00 95.88 93 LEU A C 1
ATOM 673 O O . LEU A 1 93 ? 7.963 -1.038 -2.221 1.00 95.88 93 LEU A O 1
ATOM 677 N N . LYS A 1 94 ? 9.836 -2.121 -2.785 1.00 96.81 94 LYS A N 1
ATOM 678 C CA . LYS A 1 94 ? 9.377 -3.428 -2.291 1.00 96.81 94 LYS A CA 1
ATOM 679 C C . LYS A 1 94 ? 9.303 -3.492 -0.772 1.00 96.81 94 LYS A C 1
ATOM 681 O O . LYS A 1 94 ? 8.483 -4.238 -0.243 1.00 96.81 94 LYS A O 1
ATOM 686 N N . GLN A 1 95 ? 10.168 -2.758 -0.076 1.00 97.44 95 GLN A N 1
ATOM 687 C CA . GLN A 1 95 ? 10.117 -2.663 1.374 1.00 97.44 95 GLN A CA 1
ATOM 688 C C . GLN A 1 95 ? 8.823 -1.999 1.831 1.00 97.44 95 GLN A C 1
ATOM 690 O O . GLN A 1 95 ? 8.226 -2.531 2.754 1.00 97.44 95 GLN A O 1
ATOM 695 N N . ILE A 1 96 ? 8.360 -0.941 1.157 1.00 95.44 96 ILE A N 1
ATOM 696 C CA . ILE A 1 96 ? 7.065 -0.299 1.449 1.00 95.44 96 ILE A CA 1
ATOM 697 C C . ILE A 1 96 ? 5.947 -1.346 1.452 1.00 95.44 96 ILE A C 1
ATOM 699 O O . ILE A 1 96 ? 5.329 -1.580 2.479 1.00 95.44 96 ILE A O 1
ATOM 703 N N . GLY A 1 97 ? 5.803 -2.121 0.371 1.00 94.69 97 GLY A N 1
ATOM 704 C CA . GLY A 1 97 ? 4.776 -3.169 0.319 1.00 94.69 97 GLY A CA 1
ATOM 705 C C . GLY A 1 97 ? 4.882 -4.245 1.415 1.00 94.69 97 GLY A C 1
ATOM 706 O O . GLY A 1 97 ? 3.873 -4.852 1.760 1.00 94.69 97 GLY A O 1
ATOM 707 N N . ARG A 1 98 ? 6.076 -4.494 1.975 1.00 96.62 98 ARG A N 1
ATOM 708 C CA . ARG A 1 98 ? 6.238 -5.371 3.152 1.00 96.62 98 ARG A CA 1
ATOM 709 C C . ARG A 1 98 ? 5.794 -4.679 4.437 1.00 96.62 98 ARG A C 1
ATOM 711 O O . ARG A 1 98 ? 5.149 -5.321 5.259 1.00 96.62 98 ARG A O 1
ATOM 718 N N . THR A 1 99 ? 6.117 -3.400 4.594 1.00 95.69 99 THR A N 1
ATOM 719 C CA . THR A 1 99 ? 5.685 -2.589 5.734 1.00 95.69 99 THR A CA 1
ATOM 720 C C . THR A 1 99 ? 4.159 -2.533 5.822 1.00 95.69 99 THR A C 1
ATOM 722 O O . THR A 1 99 ? 3.625 -2.742 6.905 1.00 95.69 99 THR A O 1
ATOM 725 N N . GLU A 1 100 ? 3.445 -2.400 4.699 1.00 96.38 100 GLU A N 1
ATOM 726 C CA . GLU A 1 100 ? 1.970 -2.374 4.724 1.00 96.38 100 GLU A CA 1
ATOM 727 C C . GLU A 1 100 ? 1.370 -3.695 5.230 1.00 96.38 100 GLU A C 1
ATOM 729 O O . GLU A 1 100 ? 0.392 -3.718 5.977 1.00 96.38 100 GLU A O 1
ATOM 734 N N .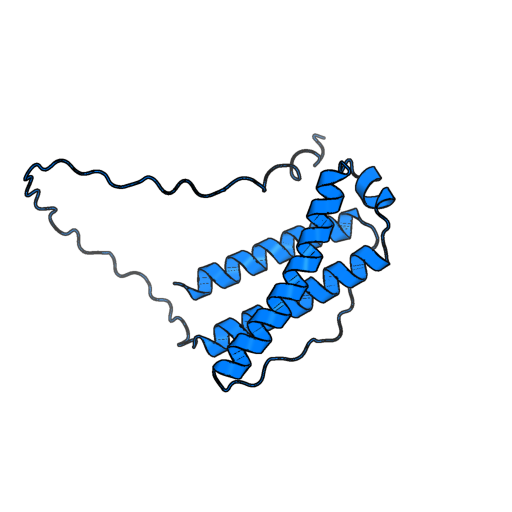 GLN A 1 101 ? 2.008 -4.830 4.927 1.00 97.00 101 GLN A N 1
ATOM 735 C CA . GLN A 1 101 ? 1.619 -6.111 5.519 1.00 97.00 101 GLN A CA 1
ATOM 736 C C . GLN A 1 101 ? 1.858 -6.138 7.041 1.00 97.00 101 GLN A C 1
ATOM 738 O O . GLN A 1 101 ? 1.038 -6.675 7.791 1.00 97.00 101 GLN A O 1
ATOM 743 N N . GLU A 1 102 ? 2.973 -5.577 7.511 1.00 97.62 102 GLU A N 1
ATOM 744 C CA . GLU A 1 102 ? 3.269 -5.458 8.943 1.00 97.62 102 GLU A CA 1
ATOM 745 C C . GLU A 1 102 ? 2.255 -4.543 9.647 1.00 97.62 102 GLU A C 1
ATOM 747 O O . GLU A 1 102 ? 1.788 -4.880 10.741 1.00 97.62 102 GLU A O 1
ATOM 752 N N . HIS A 1 103 ? 1.840 -3.447 9.006 1.00 96.25 103 HIS A N 1
ATOM 753 C CA . HIS A 1 103 ? 0.790 -2.562 9.503 1.00 96.25 103 HIS A CA 1
ATOM 754 C C . HIS A 1 103 ? -0.558 -3.280 9.637 1.00 96.25 103 HIS A C 1
ATOM 756 O O . HIS A 1 103 ? -1.188 -3.178 10.694 1.00 96.25 103 HIS A O 1
ATOM 762 N N . VAL A 1 104 ? -0.976 -4.074 8.640 1.00 97.81 104 VAL A N 1
ATOM 763 C CA . VAL A 1 104 ? -2.200 -4.896 8.730 1.00 97.81 104 VAL A CA 1
ATOM 764 C C . VAL A 1 104 ? -2.164 -5.786 9.974 1.00 97.81 104 VAL A C 1
ATOM 766 O O . VAL A 1 104 ? -3.104 -5.777 10.773 1.00 97.81 104 VAL A O 1
ATOM 769 N N . VAL A 1 105 ? -1.072 -6.531 10.179 1.00 98.00 105 VAL A N 1
ATOM 770 C CA . VAL A 1 105 ? -0.923 -7.442 11.330 1.00 98.00 105 VAL A CA 1
ATOM 771 C C . VAL A 1 105 ? -0.954 -6.675 12.652 1.00 98.00 105 VAL A C 1
ATOM 773 O O . VAL A 1 105 ? -1.61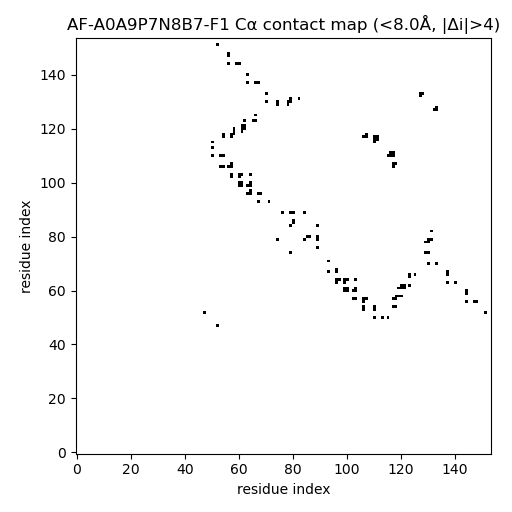1 -7.097 13.614 1.00 98.00 105 VAL A O 1
ATOM 776 N N . PHE A 1 106 ? -0.260 -5.540 12.708 1.00 97.00 106 PHE A N 1
ATOM 777 C CA . PHE A 1 106 ? -0.219 -4.686 13.885 1.00 97.00 106 PHE A CA 1
ATOM 778 C C . PHE A 1 106 ? -1.611 -4.155 14.247 1.00 97.00 106 PHE A C 1
ATOM 780 O O . PHE A 1 106 ? -2.051 -4.317 15.387 1.00 97.00 106 PHE A O 1
ATOM 787 N N . LEU A 1 107 ? -2.337 -3.581 13.287 1.00 96.81 107 LEU A N 1
ATOM 788 C CA . LEU A 1 107 ? -3.651 -2.986 13.523 1.00 96.81 107 LEU A CA 1
ATOM 789 C C . LEU A 1 107 ? -4.713 -4.033 13.854 1.00 96.81 107 LEU A C 1
ATOM 791 O O . LEU A 1 107 ? -5.513 -3.812 14.762 1.00 96.81 107 LEU A O 1
ATOM 795 N N . GLN A 1 108 ? -4.692 -5.198 13.199 1.00 98.00 108 GLN A N 1
ATOM 796 C CA . GLN A 1 108 ? -5.552 -6.324 13.579 1.00 98.00 108 GLN A CA 1
ATOM 797 C C . GLN A 1 108 ? -5.335 -6.721 15.041 1.00 98.00 108 GLN A C 1
ATOM 799 O O . GLN A 1 108 ? -6.298 -6.922 15.784 1.00 98.00 108 GLN A O 1
ATOM 804 N N . SER A 1 109 ? -4.072 -6.788 15.468 1.00 97.38 109 SER A N 1
ATOM 805 C CA . SER A 1 109 ? -3.712 -7.117 16.848 1.00 97.38 109 SER A CA 1
ATOM 806 C C . SER A 1 109 ? -4.164 -6.033 17.829 1.00 97.38 109 SER A C 1
ATOM 808 O O . SER A 1 109 ? -4.735 -6.356 18.871 1.00 97.38 109 SER A O 1
ATOM 810 N N . ALA A 1 110 ? -3.956 -4.757 17.499 1.00 95.75 110 ALA A N 1
ATOM 811 C CA . ALA A 1 110 ? -4.361 -3.626 18.332 1.00 95.75 110 ALA A CA 1
ATOM 812 C C . ALA A 1 110 ? -5.887 -3.557 18.508 1.00 95.75 110 ALA A C 1
ATOM 814 O O . ALA A 1 110 ? -6.379 -3.407 19.626 1.00 95.75 110 ALA A O 1
ATOM 815 N N . LEU A 1 111 ? -6.644 -3.739 17.423 1.00 96.62 111 LEU A N 1
ATOM 816 C CA . LEU A 1 111 ? -8.107 -3.760 17.447 1.00 96.62 111 LEU A CA 1
ATOM 817 C C . LEU A 1 111 ? -8.647 -4.927 18.277 1.00 96.62 111 LEU A C 1
ATOM 819 O O . LEU A 1 111 ? -9.526 -4.722 19.115 1.00 96.62 111 LEU A O 1
ATOM 823 N N . ALA A 1 112 ? -8.076 -6.124 18.116 1.00 96.12 112 ALA A N 1
ATOM 824 C CA . ALA A 1 112 ? -8.452 -7.283 18.920 1.00 96.12 112 ALA A CA 1
ATOM 825 C C . ALA A 1 112 ? -8.179 -7.059 20.420 1.00 96.12 112 ALA A C 1
ATOM 827 O O . ALA A 1 112 ? -9.017 -7.397 21.256 1.00 96.12 112 ALA A O 1
ATOM 828 N N . GLN A 1 113 ? -7.044 -6.442 20.770 1.00 96.19 113 GLN A N 1
ATOM 829 C CA . GLN A 1 113 ? -6.711 -6.077 22.155 1.00 96.19 113 GLN A CA 1
ATOM 830 C C . GLN A 1 113 ? -7.654 -5.012 22.730 1.00 96.19 113 GLN A C 1
ATOM 832 O O . GLN A 1 113 ? -7.962 -5.049 23.919 1.00 96.19 113 GLN A O 1
ATOM 837 N N . ALA A 1 114 ? -8.158 -4.106 21.890 1.00 95.00 114 ALA A N 1
ATOM 838 C CA . ALA A 1 114 ? -9.181 -3.128 22.253 1.00 95.00 114 ALA A CA 1
ATOM 839 C C . AL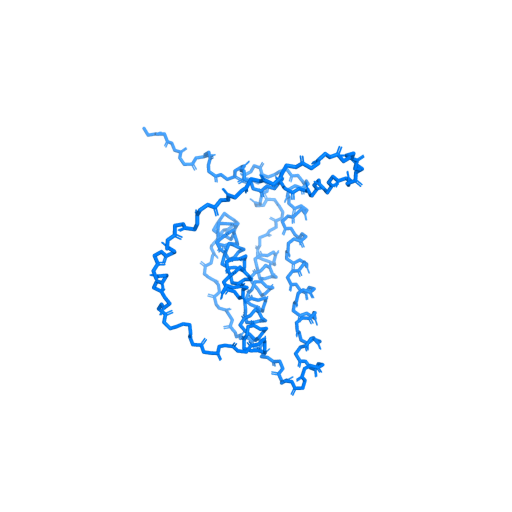A A 1 114 ? -10.602 -3.729 22.349 1.00 95.00 114 ALA A C 1
ATOM 841 O O . ALA A 1 114 ? -11.559 -3.006 22.621 1.00 95.00 114 ALA A O 1
ATOM 842 N N . GLY A 1 115 ? -10.765 -5.041 22.129 1.00 96.69 115 GLY A N 1
ATOM 843 C CA . GLY A 1 115 ? -12.061 -5.724 22.155 1.00 96.69 115 GLY A CA 1
ATOM 844 C C . GLY A 1 115 ? -12.925 -5.479 20.913 1.00 96.69 115 GLY A C 1
ATOM 845 O O . GLY A 1 115 ? -14.106 -5.827 20.913 1.00 96.69 115 GLY A O 1
ATOM 846 N N . ALA A 1 116 ? -12.354 -4.897 19.856 1.00 96.62 116 ALA A N 1
ATOM 847 C CA . ALA A 1 116 ? -13.017 -4.674 18.579 1.00 96.62 116 ALA A CA 1
ATOM 848 C C . ALA A 1 116 ? -12.737 -5.826 17.602 1.00 96.62 116 ALA A C 1
ATOM 850 O O . ALA A 1 116 ? -11.681 -6.454 17.631 1.00 96.62 116 ALA A O 1
ATOM 851 N N . GLN A 1 117 ? -13.686 -6.097 16.704 1.00 97.44 117 GLN A N 1
ATOM 852 C CA . GLN A 1 117 ? -13.477 -7.030 15.594 1.00 97.44 117 GLN A CA 1
ATOM 853 C C . GLN A 1 117 ? -12.787 -6.295 14.436 1.00 97.44 117 GLN A C 1
ATOM 855 O O . GLN A 1 117 ? -13.375 -5.338 13.922 1.00 97.44 117 GLN A O 1
ATOM 860 N N . PRO A 1 118 ? -11.577 -6.705 14.010 1.00 97.69 118 PRO A N 1
ATOM 861 C CA . PRO A 1 118 ? -10.873 -6.025 12.929 1.00 97.69 118 PRO A CA 1
ATOM 862 C C . PRO A 1 118 ? -11.641 -6.089 11.607 1.00 97.69 118 PRO A C 1
ATOM 864 O O . PRO A 1 118 ? -12.148 -7.151 11.221 1.00 97.69 118 PRO A O 1
ATOM 867 N N . VAL A 1 119 ? -11.698 -4.962 10.894 1.00 97.62 119 VAL A N 1
ATOM 868 C CA . VAL A 1 119 ? -12.259 -4.918 9.541 1.00 97.62 119 VAL A CA 1
ATOM 869 C C . VAL A 1 119 ? -11.512 -5.885 8.615 1.00 97.62 119 VAL A C 1
ATOM 871 O O . VAL A 1 119 ? -10.292 -6.062 8.696 1.00 97.62 119 VAL A O 1
ATOM 874 N N . GLN A 1 120 ? -12.275 -6.562 7.762 1.00 97.94 120 GLN A N 1
ATOM 875 C CA . GLN A 1 120 ? -11.754 -7.540 6.812 1.00 97.94 120 GLN A CA 1
ATOM 876 C C . GLN A 1 120 ? -11.322 -6.853 5.510 1.00 97.94 120 GLN A C 1
ATOM 878 O O . GLN A 1 120 ? -11.895 -5.819 5.158 1.00 97.94 120 GLN A O 1
ATOM 883 N N . PRO A 1 121 ? -10.342 -7.418 4.783 1.00 97.19 121 PRO A N 1
ATOM 884 C CA . PRO A 1 121 ? -9.967 -6.905 3.473 1.00 97.19 121 PRO A CA 1
ATOM 885 C C . PRO A 1 121 ? -1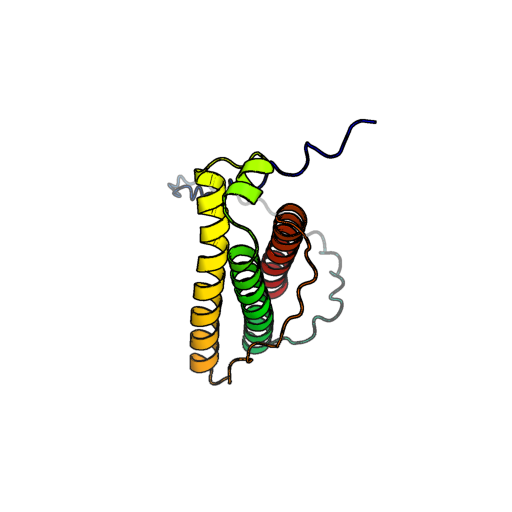1.132 -7.024 2.484 1.00 97.19 121 PRO A C 1
ATOM 887 O O . PRO A 1 121 ? -11.958 -7.935 2.574 1.00 97.19 121 PRO A O 1
ATOM 890 N N . CYS A 1 122 ? -11.167 -6.116 1.512 1.00 96.44 122 CYS A N 1
ATOM 891 C CA . CYS A 1 122 ? -12.114 -6.160 0.401 1.00 96.44 122 CYS A CA 1
ATOM 892 C C . CYS A 1 122 ? -11.503 -6.840 -0.835 1.00 96.44 122 CYS A C 1
ATOM 894 O O . CYS A 1 122 ? -10.299 -7.079 -0.912 1.00 96.44 122 CYS A O 1
ATOM 896 N N . ASP A 1 123 ? -12.339 -7.083 -1.845 1.00 95.56 123 ASP A N 1
ATOM 897 C CA . ASP A 1 123 ? -11.866 -7.397 -3.192 1.00 95.56 123 ASP A CA 1
ATOM 898 C C . ASP A 1 123 ? -11.555 -6.104 -3.954 1.00 95.56 123 ASP A C 1
ATOM 900 O O . ASP A 1 123 ? -12.407 -5.220 -4.097 1.00 95.56 123 ASP A O 1
ATOM 904 N N . TYR A 1 124 ? -10.335 -5.998 -4.479 1.00 95.62 124 TYR A N 1
ATOM 905 C CA . TYR A 1 124 ? -9.857 -4.795 -5.155 1.00 95.62 124 TYR A CA 1
ATOM 906 C C . TYR A 1 124 ? -9.604 -5.049 -6.641 1.00 95.62 124 TYR A C 1
ATOM 908 O O . TYR A 1 124 ? -8.932 -6.000 -7.035 1.00 95.62 124 TYR A O 1
ATOM 916 N N . ALA A 1 125 ? -10.106 -4.147 -7.486 1.00 93.25 125 ALA A N 1
ATOM 917 C CA . ALA A 1 125 ? -9.902 -4.187 -8.930 1.00 93.25 125 ALA A CA 1
ATOM 918 C C . ALA A 1 125 ? -8.982 -3.044 -9.374 1.00 93.25 125 ALA A C 1
ATOM 920 O O . ALA A 1 125 ? -9.438 -1.988 -9.823 1.00 93.25 125 ALA A O 1
ATOM 921 N N . PHE A 1 126 ? -7.671 -3.252 -9.263 1.00 94.25 126 PHE A N 1
ATOM 922 C CA . PHE A 1 126 ? -6.698 -2.247 -9.675 1.00 94.25 126 PHE A CA 1
ATOM 923 C C . PHE A 1 126 ? -6.526 -2.208 -11.199 1.00 94.25 126 PHE A C 1
ATOM 925 O O . PHE A 1 126 ? -6.203 -3.207 -11.841 1.00 94.25 126 PHE A O 1
ATOM 932 N N . ARG A 1 127 ? -6.730 -1.027 -11.794 1.00 91.25 127 ARG A N 1
ATOM 933 C CA . ARG A 1 127 ? -6.713 -0.818 -13.255 1.00 91.25 127 ARG A CA 1
ATOM 934 C C . ARG A 1 127 ? -5.403 -0.234 -13.791 1.00 91.25 127 ARG A C 1
ATOM 936 O O . ARG A 1 127 ? -5.385 0.294 -14.900 1.00 91.25 127 ARG A O 1
ATOM 943 N N . PHE A 1 128 ? -4.308 -0.312 -13.036 1.00 89.62 128 PHE A N 1
ATOM 944 C CA . PHE A 1 128 ? -3.004 0.128 -13.533 1.00 89.62 128 PHE A CA 1
ATOM 945 C C . PHE A 1 128 ? -2.515 -0.775 -14.678 1.00 89.62 128 PHE A C 1
ATOM 947 O O . PHE A 1 128 ? -2.649 -2.005 -14.647 1.00 89.62 128 PHE A O 1
ATOM 954 N N . THR A 1 129 ? -1.961 -0.160 -15.720 1.00 94.56 129 THR A N 1
ATOM 955 C CA . THR A 1 129 ? -1.530 -0.841 -16.952 1.00 94.56 129 THR A CA 1
ATOM 956 C C . THR A 1 129 ? -0.025 -1.060 -17.024 1.00 94.56 129 THR A C 1
ATOM 958 O O . THR A 1 129 ? 0.398 -1.996 -17.691 1.00 94.56 129 THR A O 1
ATOM 961 N N . ASP A 1 130 ? 0.759 -0.248 -16.315 1.00 96.38 130 ASP A N 1
ATOM 962 C CA . ASP A 1 130 ? 2.221 -0.297 -16.292 1.00 96.38 130 ASP A CA 1
ATOM 963 C C . ASP A 1 130 ? 2.789 0.055 -14.900 1.00 96.38 130 ASP A C 1
ATOM 965 O O . ASP A 1 130 ? 2.077 0.554 -14.018 1.00 96.38 130 ASP A O 1
ATOM 969 N N . ALA A 1 131 ? 4.088 -0.198 -14.714 1.00 96.50 131 ALA A N 1
ATOM 970 C CA . ALA A 1 131 ? 4.812 0.087 -13.475 1.00 96.50 131 ALA A CA 1
ATOM 971 C C . ALA A 1 131 ? 4.802 1.577 -13.096 1.00 96.50 131 ALA A C 1
ATOM 973 O O . ALA A 1 131 ? 4.854 1.916 -11.915 1.00 96.50 131 ALA A O 1
ATOM 974 N N . LYS A 1 132 ? 4.694 2.489 -14.074 1.00 96.56 132 LYS A N 1
ATOM 975 C CA . LYS A 1 132 ? 4.631 3.933 -13.813 1.00 96.56 132 LYS A CA 1
ATOM 976 C C . LYS A 1 132 ? 3.293 4.313 -13.192 1.00 96.56 132 LYS A C 1
ATOM 978 O O . LYS A 1 132 ? 3.268 5.073 -12.224 1.00 96.56 132 LYS A O 1
ATOM 983 N N . ALA A 1 133 ? 2.195 3.800 -13.740 1.00 96.69 133 ALA A N 1
ATOM 984 C CA . ALA A 1 133 ? 0.855 3.980 -13.206 1.00 96.69 133 ALA A CA 1
ATOM 985 C C . ALA A 1 133 ? 0.773 3.409 -11.788 1.00 96.69 133 ALA A C 1
ATOM 987 O O . ALA A 1 133 ? 0.291 4.097 -10.894 1.00 96.69 133 ALA A O 1
ATOM 988 N N . MET A 1 134 ? 1.334 2.215 -11.562 1.00 96.50 134 MET A N 1
ATOM 989 C CA . MET A 1 134 ? 1.450 1.650 -10.217 1.00 96.50 134 MET A CA 1
ATOM 990 C C . MET A 1 134 ? 2.245 2.571 -9.280 1.00 96.50 134 MET A C 1
ATOM 992 O O . MET A 1 134 ? 1.718 2.975 -8.253 1.00 96.50 134 MET A O 1
ATOM 996 N N . ALA A 1 135 ? 3.475 2.960 -9.621 1.00 94.50 135 ALA A N 1
ATOM 997 C CA . ALA A 1 135 ? 4.296 3.795 -8.740 1.00 94.50 135 ALA A CA 1
ATOM 998 C C . ALA A 1 135 ? 3.637 5.154 -8.431 1.00 94.50 135 ALA A C 1
ATOM 1000 O O . ALA A 1 135 ? 3.712 5.645 -7.308 1.00 94.50 135 ALA A O 1
ATOM 1001 N N . THR A 1 136 ? 2.943 5.739 -9.413 1.00 94.00 136 THR A N 1
ATOM 1002 C CA . THR A 1 136 ? 2.210 7.003 -9.237 1.00 94.00 136 THR A CA 1
ATOM 1003 C C . THR A 1 136 ? 1.022 6.834 -8.294 1.00 94.00 136 THR A C 1
ATOM 1005 O O . THR A 1 136 ? 0.817 7.670 -7.420 1.00 94.00 136 THR A O 1
ATOM 1008 N N . THR A 1 137 ? 0.232 5.769 -8.455 1.00 94.81 137 THR A N 1
ATOM 1009 C CA . THR A 1 137 ? -0.896 5.494 -7.558 1.00 94.81 137 THR A CA 1
ATOM 1010 C C . THR A 1 137 ? -0.420 5.125 -6.157 1.00 94.81 137 THR A C 1
ATOM 1012 O O . THR A 1 137 ? -1.004 5.630 -5.207 1.00 94.81 137 THR A O 1
ATOM 1015 N N . GLY A 1 138 ? 0.656 4.344 -6.024 1.00 93.94 138 GLY A N 1
ATOM 1016 C CA . GLY A 1 138 ? 1.268 4.031 -4.730 1.00 93.94 138 GLY A CA 1
ATOM 1017 C C . GLY A 1 138 ? 1.610 5.305 -3.964 1.00 93.94 138 GLY A C 1
ATOM 1018 O O . GLY A 1 138 ? 1.076 5.529 -2.892 1.00 93.94 138 GLY A O 1
ATOM 1019 N N . ALA A 1 139 ? 2.348 6.233 -4.582 1.00 91.00 139 ALA A N 1
ATOM 1020 C CA . ALA A 1 139 ? 2.687 7.513 -3.950 1.00 91.00 139 ALA A CA 1
ATOM 1021 C C . ALA A 1 139 ? 1.467 8.350 -3.502 1.00 91.00 139 ALA A C 1
ATOM 1023 O O . ALA A 1 139 ? 1.564 9.122 -2.548 1.00 91.00 139 ALA A O 1
ATOM 1024 N N . LEU A 1 140 ? 0.324 8.232 -4.189 1.00 91.94 140 LEU A N 1
ATOM 1025 C CA . LEU A 1 140 ? -0.913 8.897 -3.772 1.00 91.94 140 LEU A CA 1
ATOM 1026 C C . LEU A 1 140 ? -1.549 8.220 -2.555 1.00 91.94 140 LEU A C 1
ATOM 1028 O O . LEU A 1 140 ? -2.056 8.933 -1.691 1.00 91.94 140 LEU A O 1
ATOM 1032 N N . LEU A 1 141 ? -1.527 6.886 -2.500 1.00 92.12 141 LEU A N 1
ATOM 1033 C CA . LEU A 1 141 ? -2.045 6.113 -1.372 1.00 92.12 141 LEU A CA 1
ATOM 1034 C C . LEU A 1 141 ? -1.234 6.407 -0.101 1.00 92.12 141 LEU A C 1
ATOM 1036 O O . LEU A 1 141 ? -1.819 6.891 0.865 1.00 92.12 141 LEU A O 1
ATOM 1040 N N . GLU A 1 142 ? 0.100 6.358 -0.178 1.00 88.19 142 GLU A N 1
ATOM 1041 C CA . GLU A 1 142 ? 1.000 6.665 0.949 1.00 88.19 142 GLU A CA 1
ATOM 1042 C C . GLU A 1 142 ? 0.704 8.033 1.592 1.00 88.19 142 GLU A C 1
ATOM 1044 O O . GLU A 1 142 ? 0.681 8.206 2.812 1.00 88.19 142 GLU A O 1
ATOM 1049 N N . ASN A 1 143 ? 0.430 9.050 0.767 1.00 85.62 143 ASN A N 1
ATOM 1050 C CA . ASN A 1 143 ? 0.106 10.384 1.265 1.00 85.62 143 ASN A CA 1
ATOM 1051 C C . ASN A 1 143 ? -1.283 10.445 1.930 1.00 85.62 143 ASN A C 1
ATOM 1053 O O . ASN A 1 143 ? -1.494 11.235 2.858 1.00 85.62 143 ASN A O 1
ATOM 1057 N N . VAL A 1 144 ? -2.237 9.632 1.466 1.00 84.69 144 VAL A N 1
ATOM 1058 C CA . VAL A 1 144 ? -3.541 9.462 2.124 1.00 84.69 144 VAL A CA 1
ATOM 1059 C C . VAL A 1 144 ? -3.360 8.766 3.472 1.00 84.69 144 VAL A C 1
ATOM 1061 O O . VAL A 1 144 ? -3.891 9.276 4.460 1.00 84.69 144 VAL A O 1
ATOM 1064 N N . GLY A 1 145 ? -2.558 7.699 3.543 1.00 78.94 145 GLY A N 1
ATOM 1065 C CA . GLY A 1 145 ? -2.214 7.009 4.789 1.00 78.94 145 GLY A CA 1
ATOM 1066 C C . GLY A 1 145 ? -1.614 7.959 5.831 1.00 78.94 145 GLY A C 1
ATOM 1067 O O . GLY A 1 145 ? -2.148 8.107 6.932 1.00 78.94 145 GLY A O 1
ATOM 1068 N N . VAL A 1 146 ? -0.583 8.730 5.468 1.00 79.31 146 VAL A N 1
ATOM 1069 C CA . VAL A 1 146 ? 0.027 9.734 6.368 1.00 79.31 146 VAL A CA 1
ATOM 1070 C C . VAL A 1 146 ? -0.992 10.774 6.845 1.00 79.31 146 VAL A C 1
ATOM 1072 O O . VAL A 1 146 ? -1.027 11.124 8.029 1.00 79.31 146 VAL A O 1
ATOM 1075 N N . SER A 1 147 ? -1.843 11.270 5.944 1.00 70.00 147 SER A N 1
ATOM 1076 C CA . SER A 1 147 ? -2.853 12.279 6.283 1.00 70.00 147 SER A CA 1
ATOM 1077 C C . SER A 1 147 ? -3.914 11.735 7.246 1.00 70.00 147 SER A C 1
ATOM 1079 O O . SER A 1 147 ? -4.364 12.467 8.129 1.00 70.00 147 SER A O 1
ATOM 1081 N N . ALA A 1 148 ? -4.271 10.453 7.126 1.00 69.06 148 ALA A N 1
ATOM 1082 C CA . ALA A 1 148 ? -5.184 9.770 8.037 1.00 69.06 148 ALA A CA 1
ATOM 1083 C C . ALA A 1 148 ? -4.643 9.749 9.474 1.00 69.06 148 ALA A C 1
ATOM 1085 O O . ALA A 1 148 ? -5.333 10.173 10.404 1.00 69.06 148 ALA A O 1
ATOM 1086 N N . TYR A 1 149 ? -3.379 9.350 9.656 1.00 62.25 149 TYR A N 1
ATOM 1087 C CA . TYR A 1 149 ? -2.736 9.325 10.975 1.00 62.25 149 TYR A CA 1
ATOM 1088 C C . TYR A 1 149 ? -2.543 10.721 11.586 1.00 62.25 149 TYR A C 1
ATOM 1090 O O . TYR A 1 149 ? -2.502 10.857 12.810 1.00 62.25 149 TYR A O 1
ATOM 1098 N N . LEU A 1 150 ? -2.389 11.764 10.764 1.00 60.06 150 LEU A N 1
ATOM 1099 C CA . LEU A 1 150 ? -2.275 13.143 11.247 1.00 60.06 150 LEU A CA 1
ATOM 1100 C C . LEU A 1 150 ? -3.632 13.726 11.658 1.00 60.06 150 LEU A C 1
ATOM 1102 O O . LEU A 1 150 ? -3.714 14.348 12.715 1.00 60.06 150 LEU A O 1
ATOM 1106 N N . GLY A 1 151 ? -4.690 13.494 10.875 1.00 60.03 151 GLY A N 1
ATOM 1107 C CA . GLY A 1 151 ? -6.050 13.934 11.212 1.00 60.03 151 GLY A CA 1
ATOM 1108 C C . GLY A 1 151 ? -6.636 13.221 12.435 1.00 60.03 151 GLY A C 1
ATOM 1109 O O . GLY A 1 151 ? -7.418 13.803 13.174 1.00 60.03 151 GLY A O 1
ATOM 1110 N N . ALA A 1 152 ? -6.201 11.990 12.705 1.00 57.72 152 ALA A N 1
ATOM 1111 C CA . ALA A 1 152 ? -6.555 11.250 13.915 1.00 57.72 152 ALA A CA 1
ATOM 1112 C C . ALA A 1 152 ? -6.043 11.882 15.226 1.00 57.72 152 ALA A C 1
ATOM 1114 O O . ALA A 1 152 ? -6.518 11.530 16.301 1.00 57.72 152 ALA A O 1
ATOM 1115 N N . ARG A 1 153 ? -5.051 12.782 15.164 1.00 55.44 153 ARG A N 1
ATOM 1116 C CA . ARG A 1 153 ? -4.408 13.395 16.342 1.00 55.44 153 ARG A CA 1
ATOM 1117 C C . ARG A 1 153 ? -4.873 14.833 16.632 1.00 55.44 153 ARG A C 1
ATOM 1119 O O . ARG A 1 153 ? -4.277 15.468 17.504 1.00 55.44 153 ARG A O 1
ATOM 1126 N N . SER A 1 154 ? -5.854 15.365 15.895 1.00 45.81 154 SER A N 1
ATOM 1127 C CA . SER A 1 154 ? -6.272 16.783 15.937 1.00 45.81 154 SER A CA 1
ATOM 1128 C C . SER A 1 154 ? -7.639 17.026 16.555 1.00 45.81 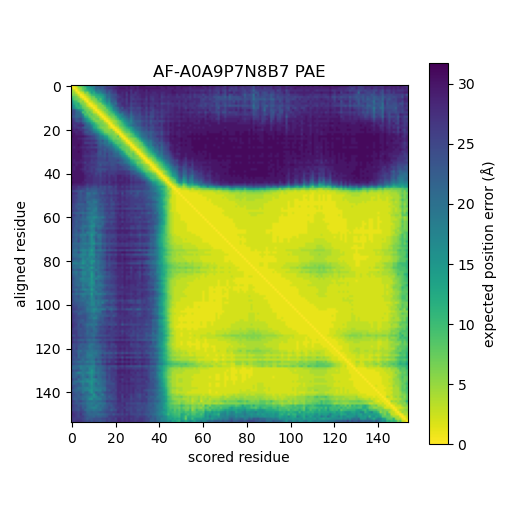154 SER A C 1
ATOM 1130 O O . SER A 1 154 ? -8.547 16.226 16.250 1.00 45.81 154 SER A O 1
#

Organism: NCBI:txid123648

Foldseek 3Di:
DPDDLPPPPDDDDDDDDDDDDDDDDDDDPDDDDDDPDDPDPCPDDDPDDPLNLLLVLLQLLLVLLVLLVVLCVVAPPVQVVVSVDDPVRSVVSNVVSVVSVVSNVVSCVVCVVVVHHHDDHDDDDDPDDGNVSSVVVSVVSVVVSVVSVVVVVD

Solvent-accessible surface area (backbone atoms only — not comparable to full-atom values): 9913 Å² total; per-residue (Å²): 136,88,71,96,74,81,84,84,81,80,90,86,84,82,78,86,80,84,77,84,91,76,89,82,89,75,94,74,93,72,86,74,79,80,70,82,75,72,81,72,83,75,69,78,71,72,93,74,48,73,65,57,49,49,45,52,49,39,55,49,26,41,52,48,24,53,48,38,56,53,46,58,74,73,41,57,71,66,54,46,38,74,74,69,47,51,74,67,56,51,50,50,55,54,45,51,40,50,49,28,48,52,47,34,56,49,40,42,49,52,31,46,74,71,75,42,83,58,79,76,75,80,92,81,86,81,82,65,88,47,52,64,51,40,55,55,51,49,59,53,50,55,53,49,54,54,49,51,64,54,60,72,75,109